Protein AF-A0A1Z8JKN3-F1 (afdb_monomer)

pLDDT: mean 80.65, std 16.64, range [41.56, 94.81]

Foldseek 3Di:
DDDDDDPPPDDPDPPPDDDDPDPPPVQFWEWEWDADDDQKIKTKIFRDDPVDDVVVVQVVCCVPVVWDWDWDADPVGGTMIITIDDCQVVVLVCCCPVVVDDSVRYHYYDD

Solvent-accessible surface area (backbone atoms only — not comparable to full-atom values): 7034 Å² total; per-residue (Å²): 142,84,89,80,87,82,81,81,84,75,79,80,72,88,74,84,70,84,84,76,100,59,85,81,72,81,70,46,28,38,38,37,50,44,78,72,55,91,92,41,33,32,25,36,42,32,48,68,63,86,89,54,62,59,72,58,52,52,53,49,50,33,68,75,67,75,36,62,71,49,80,46,80,40,97,86,67,39,65,27,42,39,33,57,34,87,46,68,69,60,51,53,48,46,39,37,72,76,70,64,45,57,72,89,46,51,47,80,45,70,128

Structure (mmCIF, N/CA/C/O backbone):
data_AF-A0A1Z8JKN3-F1
#
_entry.id   AF-A0A1Z8JKN3-F1
#
loop_
_atom_site.group_PDB
_atom_site.id
_atom_site.type_symbol
_atom_site.label_atom_id
_atom_site.label_alt_id
_atom_site.label_comp_id
_atom_site.label_asym_id
_atom_site.label_entity_id
_atom_site.label_seq_id
_atom_site.pdbx_PDB_ins_code
_atom_site.Cartn_x
_atom_site.Cartn_y
_atom_site.Cartn_z
_atom_site.occupancy
_atom_site.B_iso_or_equiv
_atom_site.auth_seq_id
_atom_site.auth_comp_id
_atom_site.auth_asym_id
_atom_site.auth_atom_id
_atom_site.pdbx_PDB_model_num
ATOM 1 N N . MET A 1 1 ? -42.272 -46.914 -25.763 1.00 51.94 1 MET A N 1
ATOM 2 C CA . MET A 1 1 ? -41.312 -47.593 -24.865 1.00 51.94 1 MET A CA 1
ATOM 3 C C . MET A 1 1 ? -39.934 -46.981 -25.051 1.00 51.94 1 MET A C 1
ATOM 5 O O . MET A 1 1 ? -39.329 -47.219 -26.086 1.00 51.94 1 MET A O 1
ATOM 9 N N . LYS A 1 2 ? -39.490 -46.172 -24.084 1.00 41.56 2 LYS A N 1
ATOM 10 C CA . LYS A 1 2 ? -38.125 -46.111 -23.528 1.00 41.56 2 LYS A CA 1
ATOM 11 C C . LYS A 1 2 ? -38.071 -44.920 -22.570 1.00 41.56 2 LYS A C 1
ATOM 13 O O . LYS A 1 2 ? -38.018 -43.765 -22.970 1.00 41.56 2 LYS A O 1
ATOM 18 N N . THR A 1 3 ? -38.210 -45.277 -21.305 1.00 44.25 3 THR A N 1
ATOM 19 C CA . THR A 1 3 ? -38.040 -44.470 -20.105 1.00 44.25 3 THR A CA 1
ATOM 20 C C . THR A 1 3 ? -36.564 -44.129 -19.939 1.00 44.25 3 THR A C 1
ATOM 22 O O . THR A 1 3 ? -35.748 -45.046 -19.964 1.00 44.25 3 THR A O 1
ATOM 25 N N . SER A 1 4 ? -36.239 -42.861 -19.700 1.00 50.34 4 SER A N 1
ATOM 26 C CA . SER A 1 4 ? -34.968 -42.467 -19.084 1.00 50.34 4 SER A CA 1
ATOM 27 C C . SER A 1 4 ? -35.235 -41.288 -18.159 1.00 50.34 4 SER A C 1
ATOM 29 O O . SER A 1 4 ? -35.359 -40.148 -18.595 1.00 50.34 4 SER A O 1
ATOM 31 N N . ILE A 1 5 ? -35.392 -41.600 -16.877 1.00 55.62 5 ILE A N 1
ATOM 32 C CA . ILE A 1 5 ? -35.475 -40.638 -15.783 1.00 55.62 5 ILE A CA 1
ATOM 33 C C . ILE A 1 5 ? -34.022 -40.330 -15.422 1.00 55.62 5 ILE A C 1
ATOM 35 O O . ILE A 1 5 ? -33.310 -41.219 -14.958 1.00 55.62 5 ILE A O 1
ATOM 39 N N . VAL A 1 6 ? -33.554 -39.113 -15.688 1.00 57.91 6 VAL A N 1
ATOM 40 C CA . VAL A 1 6 ? -32.228 -38.671 -15.244 1.00 57.91 6 VAL A CA 1
ATOM 41 C C . VAL A 1 6 ? -32.414 -38.018 -13.878 1.00 57.91 6 VAL A C 1
ATOM 43 O O . VAL A 1 6 ? -32.861 -36.879 -13.783 1.00 57.91 6 VAL A O 1
ATOM 46 N N . PHE A 1 7 ? -32.129 -38.767 -12.813 1.00 51.19 7 PHE A N 1
ATOM 47 C CA . PHE A 1 7 ? -31.994 -38.215 -11.467 1.00 51.19 7 PHE A CA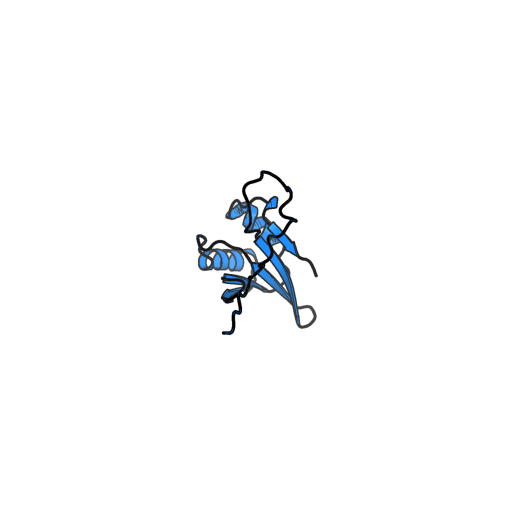 1
ATOM 48 C C . PHE A 1 7 ? -30.657 -37.470 -11.383 1.00 51.19 7 PHE A C 1
ATOM 50 O O . PHE A 1 7 ? -29.596 -38.089 -11.348 1.00 51.19 7 PHE A O 1
ATOM 57 N N . ASN A 1 8 ? -30.709 -36.139 -11.378 1.00 52.94 8 ASN A N 1
ATOM 58 C CA . ASN A 1 8 ? -29.556 -35.294 -11.093 1.00 52.94 8 ASN A CA 1
ATOM 59 C C . ASN A 1 8 ? -29.354 -35.227 -9.569 1.00 52.94 8 ASN A C 1
ATOM 61 O O . ASN A 1 8 ? -29.974 -34.405 -8.900 1.00 52.94 8 ASN A O 1
ATOM 65 N N . TYR A 1 9 ? -28.520 -36.110 -9.018 1.00 58.66 9 TYR A N 1
ATOM 66 C CA . TYR A 1 9 ? -28.013 -35.989 -7.648 1.00 58.66 9 TYR A CA 1
ATOM 67 C C . TYR A 1 9 ? -26.872 -34.963 -7.633 1.00 58.66 9 TYR A C 1
ATOM 69 O O . TYR A 1 9 ? -25.706 -35.307 -7.823 1.00 58.66 9 TYR A O 1
ATOM 77 N N . GLY A 1 10 ? -27.218 -33.688 -7.465 1.00 55.28 10 GLY A N 1
ATOM 78 C CA . GLY A 1 10 ? -26.257 -32.598 -7.318 1.00 55.28 10 GLY A CA 1
ATOM 79 C C . GLY A 1 10 ? -25.950 -32.328 -5.848 1.00 55.28 10 GLY A C 1
ATOM 80 O O . GLY A 1 10 ? -26.684 -31.578 -5.226 1.00 55.28 10 GLY A O 1
ATOM 81 N N . LEU A 1 11 ? -24.888 -32.966 -5.343 1.00 55.56 11 LEU A N 1
ATOM 82 C CA . LEU A 1 11 ? -24.127 -32.679 -4.115 1.00 55.56 11 LEU A CA 1
ATOM 83 C C . LEU A 1 11 ? -24.704 -31.614 -3.155 1.00 55.56 11 LEU A C 1
ATOM 85 O O . LEU A 1 11 ? -24.327 -30.442 -3.200 1.00 55.56 11 LEU A O 1
ATOM 89 N N . ASP A 1 12 ? -25.493 -32.060 -2.182 1.00 52.00 12 ASP A N 1
ATOM 90 C CA . ASP A 1 12 ? -25.591 -31.394 -0.886 1.00 52.00 12 ASP A CA 1
ATOM 91 C C . ASP A 1 12 ? -24.254 -31.601 -0.153 1.00 52.00 12 ASP A C 1
ATOM 93 O O . ASP A 1 12 ? -23.938 -32.712 0.272 1.00 52.00 12 ASP A O 1
ATOM 97 N N . ASN A 1 13 ? -23.422 -30.560 -0.062 1.00 59.72 13 ASN A N 1
ATOM 98 C CA . ASN A 1 13 ? -22.144 -30.608 0.657 1.00 59.72 13 ASN A CA 1
ATOM 99 C C . ASN A 1 13 ? -22.384 -30.854 2.166 1.00 59.72 13 ASN A C 1
ATOM 101 O O . ASN A 1 13 ? -22.869 -29.949 2.845 1.00 59.72 13 ASN A O 1
ATOM 105 N N . PRO A 1 14 ? -21.977 -32.004 2.744 1.00 57.56 14 PRO A N 1
ATOM 106 C CA . PRO A 1 14 ? -22.200 -32.326 4.159 1.00 57.56 14 PRO A CA 1
ATOM 107 C C . PRO A 1 14 ? -21.163 -31.691 5.108 1.00 57.56 14 PRO A C 1
ATOM 109 O O . PRO A 1 14 ? -21.117 -32.031 6.284 1.00 57.56 14 PRO A O 1
ATOM 112 N N . PHE A 1 15 ? -20.320 -30.785 4.602 1.00 54.53 15 PHE A N 1
ATOM 113 C CA . PHE A 1 15 ? -19.275 -30.080 5.358 1.00 54.53 15 PHE A CA 1
ATOM 114 C C . PHE A 1 15 ? -19.662 -28.645 5.749 1.00 54.53 15 PHE A C 1
ATOM 116 O O . PHE A 1 15 ? -18.803 -27.874 6.167 1.00 54.53 15 PHE A O 1
ATOM 123 N N . ALA A 1 16 ? -20.939 -28.271 5.649 1.00 56.56 16 ALA A N 1
ATOM 124 C CA . ALA A 1 16 ? -21.441 -27.008 6.195 1.00 56.56 16 ALA A CA 1
ATOM 125 C C . ALA A 1 16 ? -21.606 -27.075 7.732 1.00 56.56 16 ALA A C 1
ATOM 127 O O . ALA A 1 16 ? -22.635 -26.670 8.266 1.00 56.56 16 ALA A O 1
ATOM 128 N N . ASP A 1 17 ? -20.613 -27.635 8.432 1.00 48.00 17 ASP A N 1
ATOM 129 C CA . ASP A 1 17 ? -20.586 -27.748 9.888 1.00 48.00 17 ASP A CA 1
ATOM 130 C C . ASP A 1 17 ? -19.654 -26.679 10.482 1.00 48.00 17 ASP A C 1
ATOM 132 O O . ASP A 1 17 ? -18.431 -26.772 10.410 1.00 48.00 17 ASP A O 1
ATOM 136 N N . THR A 1 18 ? -20.312 -25.649 11.017 1.00 54.44 18 THR A N 1
ATOM 137 C CA . THR A 1 18 ? -19.964 -24.838 12.193 1.00 54.44 18 THR A CA 1
ATOM 138 C C . THR A 1 18 ? -18.584 -24.163 12.247 1.00 54.44 18 THR A C 1
ATOM 140 O O . THR A 1 18 ? -17.576 -24.762 12.617 1.00 54.44 18 THR A O 1
ATOM 143 N N . GLY A 1 19 ? -18.579 -22.844 12.014 1.00 44.50 19 GLY A N 1
ATOM 144 C CA . GLY A 1 19 ? -17.443 -21.957 12.275 1.00 44.50 19 GLY A CA 1
ATOM 145 C C . GLY A 1 19 ? -17.859 -20.490 12.419 1.00 44.50 19 GLY A C 1
ATOM 146 O O . GLY A 1 19 ? -17.769 -19.737 11.459 1.00 44.50 19 GLY A O 1
ATOM 147 N N . ASP A 1 20 ? -18.276 -20.144 13.637 1.00 44.28 20 ASP A N 1
ATOM 148 C CA . ASP A 1 20 ? -18.224 -18.824 14.283 1.00 44.28 20 ASP A CA 1
ATOM 149 C C . ASP A 1 20 ? -19.097 -17.655 13.773 1.00 44.28 20 ASP A C 1
ATOM 151 O O . ASP A 1 20 ? -18.906 -17.070 12.708 1.00 44.28 20 ASP A O 1
ATOM 155 N N . ASP A 1 21 ? -19.992 -17.230 14.672 1.00 48.81 21 ASP A N 1
ATOM 156 C CA . ASP A 1 21 ? -20.638 -15.920 14.744 1.00 48.81 21 ASP A CA 1
ATOM 157 C C . ASP A 1 21 ? -19.612 -14.762 14.832 1.00 48.81 21 ASP A C 1
ATOM 159 O O . ASP A 1 21 ? -19.374 -14.178 15.887 1.00 48.81 21 ASP A O 1
ATOM 163 N N . GLU A 1 22 ? -19.029 -14.354 13.711 1.00 47.75 22 GLU A N 1
ATOM 164 C CA . GLU A 1 22 ? -18.524 -12.992 13.507 1.00 47.75 22 GLU A CA 1
ATOM 165 C C . GLU A 1 22 ? -18.938 -12.593 12.095 1.00 47.75 22 GLU A C 1
ATOM 167 O O . GLU A 1 22 ? -18.402 -13.130 11.132 1.00 47.75 22 GLU A O 1
ATOM 172 N N . THR A 1 23 ? -19.908 -11.674 11.981 1.00 46.28 23 THR A N 1
ATOM 173 C CA . THR A 1 23 ? -20.324 -10.990 10.740 1.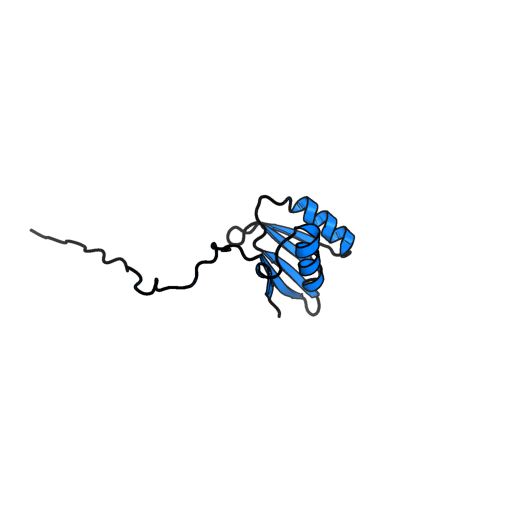00 46.28 23 THR A CA 1
ATOM 174 C C . THR A 1 23 ? -19.263 -11.095 9.655 1.00 46.28 23 THR A C 1
ATOM 176 O O .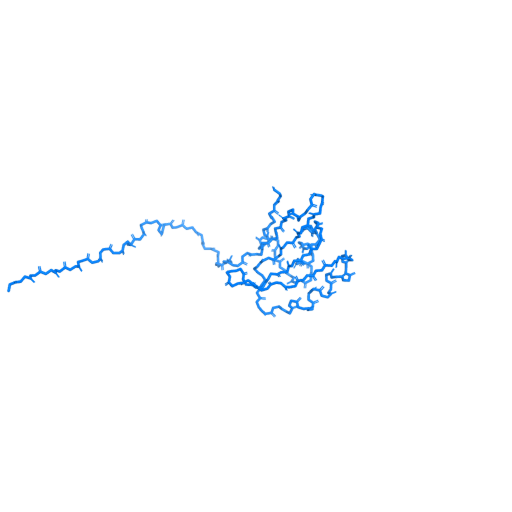 THR A 1 23 ? -18.224 -10.442 9.756 1.00 46.28 23 THR A O 1
ATOM 179 N N . GLU A 1 24 ? -19.537 -11.952 8.678 1.00 47.66 24 GLU A N 1
ATOM 180 C CA . GLU A 1 24 ? -18.720 -12.288 7.524 1.00 47.66 24 GLU A CA 1
ATOM 181 C C . GLU A 1 24 ? -17.960 -11.070 6.980 1.00 47.66 24 GLU A C 1
ATOM 183 O O . GLU A 1 24 ? -18.445 -10.3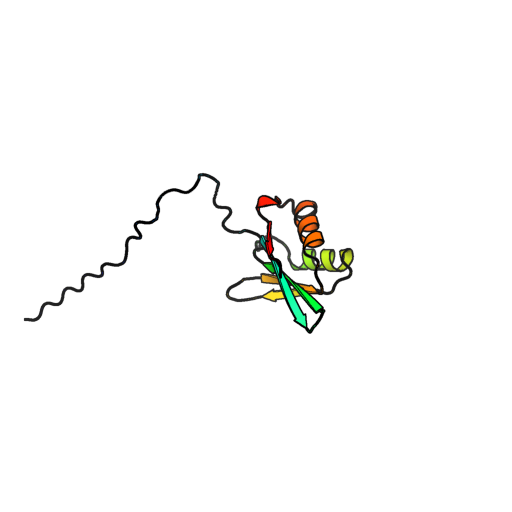28 6.126 1.00 47.66 24 GLU A O 1
ATOM 188 N N . VAL A 1 25 ? -16.727 -10.850 7.444 1.00 50.56 25 VAL A N 1
ATOM 189 C CA . VAL A 1 25 ? -15.805 -9.930 6.772 1.00 50.56 25 VAL A CA 1
ATOM 190 C C . VAL A 1 25 ? -15.182 -10.713 5.620 1.00 50.56 25 VAL A C 1
ATOM 192 O O . VAL A 1 25 ? -14.000 -11.043 5.628 1.00 50.56 25 VAL A O 1
ATOM 195 N N . THR A 1 26 ? -16.004 -11.081 4.639 1.00 56.59 26 THR A N 1
ATOM 196 C CA . THR A 1 26 ? -15.588 -11.839 3.446 1.00 56.59 26 THR A CA 1
ATOM 197 C C . THR A 1 26 ? -14.595 -11.058 2.583 1.00 56.59 26 THR A C 1
ATOM 199 O O . THR A 1 26 ? -13.818 -11.662 1.846 1.00 56.59 26 THR A O 1
ATOM 202 N N . ASN A 1 27 ? -14.515 -9.734 2.753 1.00 73.88 27 ASN A N 1
ATOM 203 C CA . ASN A 1 27 ? -13.588 -8.859 2.037 1.00 73.88 27 ASN A CA 1
ATOM 204 C C . ASN A 1 27 ? -12.398 -8.445 2.913 1.00 73.88 27 ASN A C 1
ATOM 206 O O . ASN A 1 27 ? -12.301 -7.311 3.389 1.00 73.88 27 ASN A O 1
ATOM 210 N N . TYR A 1 28 ? -11.467 -9.375 3.129 1.00 87.94 28 TYR A N 1
ATOM 211 C CA . TYR A 1 28 ? -10.142 -9.014 3.633 1.00 87.94 28 TYR A CA 1
ATOM 212 C C . TYR A 1 28 ? -9.387 -8.189 2.590 1.00 87.94 28 TYR A C 1
ATOM 214 O O . TYR A 1 28 ? -9.467 -8.445 1.390 1.00 87.94 28 TYR A O 1
ATOM 222 N N . ILE A 1 29 ? -8.578 -7.242 3.055 1.00 91.12 29 ILE A N 1
ATOM 223 C CA . ILE A 1 29 ? -7.658 -6.510 2.189 1.00 91.12 29 ILE A CA 1
ATOM 224 C C . ILE A 1 29 ? -6.349 -7.278 2.134 1.00 91.12 29 ILE A C 1
ATOM 226 O O . ILE A 1 29 ? -5.691 -7.495 3.156 1.00 91.12 29 ILE A O 1
ATOM 230 N N . HIS A 1 30 ? -5.952 -7.674 0.932 1.00 91.50 30 HIS A N 1
ATOM 231 C CA . HIS A 1 30 ? -4.724 -8.422 0.708 1.00 91.50 30 HIS A CA 1
ATOM 232 C C . HIS A 1 30 ? -3.629 -7.479 0.211 1.00 91.50 30 HIS A C 1
ATOM 234 O O . HIS A 1 30 ? -3.723 -6.914 -0.878 1.00 91.50 30 HIS A O 1
ATOM 240 N N . ILE A 1 31 ? -2.556 -7.347 0.990 1.00 94.00 31 ILE A N 1
ATOM 241 C CA . ILE A 1 31 ? -1.327 -6.666 0.573 1.00 94.00 31 ILE A CA 1
ATOM 242 C C . ILE A 1 31 ? -0.331 -7.751 0.184 1.00 94.00 31 ILE A C 1
ATOM 244 O O . ILE A 1 31 ? 0.146 -8.483 1.047 1.00 94.00 31 ILE A O 1
ATOM 248 N N . ARG A 1 32 ? -0.027 -7.875 -1.106 1.00 92.81 32 ARG A N 1
ATOM 249 C CA . ARG A 1 32 ? 0.917 -8.873 -1.628 1.00 92.81 32 ARG A CA 1
ATOM 250 C C . ARG A 1 32 ? 2.168 -8.199 -2.158 1.00 92.81 32 ARG A C 1
ATOM 252 O O . ARG A 1 32 ? 2.095 -7.103 -2.713 1.00 92.81 32 ARG A O 1
ATOM 259 N N . ILE A 1 33 ? 3.301 -8.875 -2.030 1.00 94.25 33 ILE A N 1
ATOM 260 C CA . ILE A 1 33 ? 4.551 -8.465 -2.664 1.00 94.25 33 ILE A CA 1
ATOM 261 C C . ILE A 1 33 ? 4.849 -9.433 -3.796 1.00 94.25 33 ILE A C 1
ATOM 263 O O . ILE A 1 33 ? 4.721 -10.641 -3.646 1.00 94.25 33 ILE A O 1
ATOM 267 N N . GLN A 1 34 ? 5.253 -8.888 -4.934 1.00 91.69 34 GLN A N 1
ATOM 268 C CA . GLN A 1 34 ? 5.689 -9.648 -6.092 1.00 91.69 34 GLN A CA 1
ATOM 269 C C . GLN A 1 34 ? 7.061 -9.154 -6.542 1.00 91.69 34 GLN A C 1
ATOM 271 O O . GLN A 1 34 ? 7.355 -7.956 -6.507 1.00 91.69 34 GLN A O 1
ATOM 276 N N . GLN A 1 35 ? 7.921 -10.061 -6.993 1.00 92.88 35 GLN A N 1
ATOM 277 C CA . GLN A 1 35 ? 9.191 -9.689 -7.606 1.00 92.88 35 GLN A CA 1
ATOM 278 C C . GLN A 1 35 ? 8.948 -9.291 -9.060 1.00 92.88 35 GLN A C 1
ATOM 280 O O . GLN A 1 35 ? 8.431 -10.079 -9.842 1.00 92.88 35 GLN A O 1
ATOM 285 N N . ARG A 1 36 ? 9.322 -8.065 -9.441 1.00 90.94 36 ARG A N 1
ATOM 286 C CA . ARG A 1 36 ? 9.178 -7.595 -10.824 1.00 90.94 36 ARG A CA 1
ATOM 287 C C . ARG A 1 36 ? 10.369 -7.992 -11.677 1.00 90.94 36 ARG A C 1
ATOM 289 O O . ARG A 1 36 ? 10.180 -8.526 -12.753 1.00 90.94 36 ARG A O 1
ATOM 296 N N . ASN A 1 37 ? 11.576 -7.636 -11.231 1.00 90.94 37 ASN A N 1
ATOM 297 C CA . ASN A 1 37 ? 12.833 -7.866 -11.952 1.00 90.94 37 ASN A CA 1
ATOM 298 C C . ASN A 1 37 ? 14.014 -7.792 -10.984 1.00 90.94 37 ASN A C 1
ATOM 300 O O . ASN A 1 37 ? 14.279 -6.719 -10.433 1.00 90.94 37 ASN A O 1
ATOM 304 N N . GLY A 1 38 ? 14.764 -8.883 -10.814 1.00 90.19 38 GLY A N 1
ATOM 305 C CA . GLY A 1 38 ? 15.930 -8.915 -9.926 1.00 90.19 38 GLY A CA 1
ATOM 306 C C . GLY A 1 38 ? 15.578 -8.394 -8.529 1.00 90.19 38 GLY A C 1
ATOM 307 O O . GLY A 1 38 ? 14.739 -8.961 -7.846 1.00 90.19 38 GLY A O 1
ATOM 308 N N . ARG A 1 39 ? 16.159 -7.268 -8.105 1.00 89.12 39 ARG A N 1
ATOM 309 C CA . ARG A 1 39 ? 15.868 -6.654 -6.791 1.00 89.12 39 ARG A CA 1
ATOM 310 C C . ARG A 1 39 ? 14.629 -5.747 -6.760 1.00 89.12 39 ARG A C 1
ATOM 312 O O . ARG A 1 39 ? 14.300 -5.209 -5.709 1.00 89.12 39 ARG A O 1
ATOM 319 N N . LYS A 1 40 ? 13.961 -5.517 -7.896 1.00 92.19 40 LYS A N 1
ATOM 320 C CA . LYS A 1 40 ? 12.767 -4.663 -7.978 1.00 92.19 40 LYS A CA 1
ATOM 321 C C . LYS A 1 40 ? 11.530 -5.460 -7.591 1.00 92.19 40 LYS A C 1
ATOM 323 O O . LYS A 1 40 ? 11.276 -6.514 -8.171 1.00 92.19 40 LYS A O 1
ATOM 328 N N . THR A 1 41 ? 10.735 -4.903 -6.691 1.00 93.50 41 THR A N 1
ATOM 329 C CA . THR A 1 41 ? 9.474 -5.477 -6.220 1.00 93.50 41 THR A CA 1
ATOM 330 C C . THR A 1 41 ? 8.288 -4.598 -6.595 1.00 93.50 41 THR A C 1
ATOM 332 O O . THR A 1 41 ? 8.433 -3.409 -6.897 1.00 93.50 41 THR A O 1
ATOM 335 N N . LEU A 1 42 ? 7.113 -5.210 -6.616 1.00 93.19 42 LEU A N 1
ATOM 336 C CA . LEU A 1 42 ? 5.816 -4.574 -6.746 1.00 93.19 42 LEU A CA 1
ATOM 337 C C . LEU A 1 42 ? 4.991 -4.951 -5.524 1.00 93.19 42 LEU A C 1
ATOM 339 O O . LEU A 1 42 ? 4.910 -6.124 -5.173 1.00 93.19 42 LEU A O 1
ATOM 343 N N . THR A 1 43 ? 4.370 -3.963 -4.898 1.00 94.38 43 THR A N 1
ATOM 344 C CA . THR A 1 43 ? 3.372 -4.200 -3.858 1.00 94.38 43 THR A CA 1
ATOM 345 C C . THR A 1 43 ? 1.993 -4.027 -4.481 1.00 94.38 43 THR A C 1
ATOM 347 O O . THR A 1 43 ? 1.722 -2.986 -5.077 1.00 94.38 43 THR A O 1
ATOM 350 N N . THR A 1 44 ? 1.130 -5.032 -4.369 1.00 92.94 44 THR A N 1
ATOM 351 C CA . THR A 1 44 ? -0.246 -4.990 -4.879 1.00 92.94 44 THR A CA 1
ATOM 352 C C . THR A 1 44 ? -1.234 -5.013 -3.725 1.00 92.94 44 THR A C 1
ATOM 354 O O . THR A 1 44 ? -1.120 -5.865 -2.843 1.00 92.94 44 THR A O 1
ATOM 357 N N . VAL A 1 45 ? -2.207 -4.107 -3.747 1.00 92.31 45 VAL A N 1
ATOM 358 C CA . VAL A 1 45 ? -3.284 -4.020 -2.755 1.00 92.31 45 VAL A CA 1
ATOM 359 C C . VAL A 1 45 ? -4.590 -4.427 -3.426 1.00 92.31 45 VAL A C 1
ATOM 361 O O . VAL A 1 45 ? -5.010 -3.776 -4.381 1.00 92.31 45 VAL A O 1
ATOM 364 N N . GLN A 1 46 ? -5.188 -5.511 -2.937 1.00 91.25 46 GLN A N 1
ATOM 365 C CA . GLN A 1 46 ? -6.420 -6.124 -3.445 1.00 91.25 46 GLN A CA 1
ATOM 366 C C . GLN A 1 46 ? -7.519 -6.061 -2.376 1.00 91.25 46 GLN A C 1
ATOM 368 O O . GLN A 1 46 ? -7.209 -6.075 -1.182 1.00 91.25 46 GLN A O 1
ATOM 373 N N . GLY A 1 47 ? -8.786 -6.050 -2.798 1.00 87.50 47 GLY A N 1
ATOM 374 C CA . GLY A 1 47 ? -9.938 -6.087 -1.886 1.00 87.50 47 GLY A CA 1
ATOM 375 C C . GLY A 1 47 ? -10.322 -4.730 -1.289 1.00 87.50 47 GLY A C 1
ATOM 376 O O . GLY A 1 47 ? -10.930 -4.677 -0.224 1.00 87.50 47 GLY A O 1
ATOM 377 N N . LEU A 1 48 ? -9.942 -3.624 -1.938 1.00 86.56 48 LEU A N 1
ATOM 378 C CA . LEU A 1 48 ? -10.472 -2.303 -1.597 1.00 86.56 48 LEU A CA 1
ATOM 379 C C . LEU A 1 48 ? -11.925 -2.209 -2.090 1.00 86.56 48 LEU A C 1
ATOM 381 O O . LEU A 1 48 ? -12.152 -2.492 -3.263 1.00 86.56 48 LEU A O 1
ATOM 385 N N . PRO A 1 49 ? -12.894 -1.820 -1.243 1.00 83.06 49 PRO A N 1
ATOM 386 C CA . PRO A 1 49 ? -14.272 -1.659 -1.689 1.00 83.06 49 PRO A CA 1
ATOM 387 C C . PRO A 1 49 ? -14.420 -0.435 -2.602 1.00 83.06 49 PRO A C 1
ATOM 389 O O . PRO A 1 49 ? -13.755 0.586 -2.402 1.00 83.06 49 PRO A O 1
ATOM 392 N N . ASP A 1 50 ? -15.338 -0.536 -3.565 1.00 81.06 50 ASP A N 1
ATOM 393 C CA . ASP A 1 50 ? -15.572 0.463 -4.623 1.00 81.06 50 ASP A CA 1
ATOM 394 C C . ASP A 1 50 ? -16.066 1.823 -4.097 1.00 81.06 50 ASP A C 1
ATOM 396 O O . ASP A 1 50 ? -16.041 2.827 -4.808 1.00 81.06 50 ASP A O 1
ATOM 400 N N . GLU A 1 51 ? -16.497 1.878 -2.834 1.00 84.69 51 GLU A N 1
ATOM 401 C CA . GLU A 1 51 ? -16.878 3.114 -2.145 1.00 84.69 51 GLU A CA 1
ATOM 402 C C . GLU A 1 51 ? -15.697 4.083 -1.984 1.00 84.69 51 GLU A C 1
ATOM 404 O O . GLU A 1 51 ? -15.884 5.297 -1.859 1.00 84.69 51 GLU A O 1
ATOM 409 N N . TYR A 1 52 ? -14.465 3.566 -1.983 1.00 84.75 52 TYR A N 1
ATOM 410 C CA . TYR A 1 52 ? -13.277 4.392 -1.854 1.00 84.75 52 TYR A CA 1
ATOM 411 C C . TYR A 1 52 ? -12.786 4.916 -3.204 1.00 84.75 52 TYR A C 1
ATOM 413 O O . TYR A 1 52 ? -12.495 4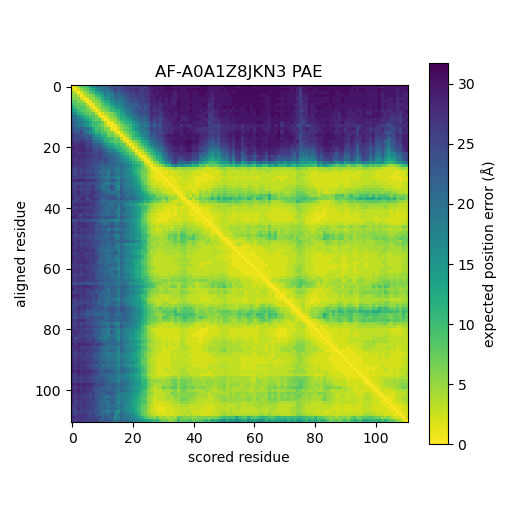.175 -4.138 1.00 84.75 52 TYR A O 1
ATOM 421 N N . ASP A 1 53 ? -12.531 6.224 -3.256 1.00 88.44 53 ASP A N 1
ATOM 422 C CA . ASP A 1 53 ? -11.876 6.867 -4.394 1.00 88.44 53 ASP A CA 1
ATOM 423 C C . ASP A 1 53 ? -10.402 6.427 -4.530 1.00 88.44 53 ASP A C 1
ATOM 425 O O . ASP A 1 53 ? -9.475 7.102 -4.052 1.00 88.44 53 ASP A O 1
ATOM 429 N N . LEU A 1 54 ? -10.151 5.341 -5.269 1.00 88.56 54 LEU A N 1
ATOM 430 C CA . LEU A 1 54 ? -8.799 4.816 -5.517 1.00 88.56 54 LEU A CA 1
ATOM 431 C C . LEU A 1 54 ? -7.857 5.869 -6.113 1.00 88.56 54 LEU A C 1
ATOM 433 O O . LEU A 1 54 ? -6.672 5.916 -5.786 1.00 88.56 54 LEU A O 1
ATOM 437 N N . LYS A 1 55 ? -8.375 6.770 -6.957 1.00 90.56 55 LYS A N 1
ATOM 438 C CA . LYS A 1 55 ? -7.594 7.868 -7.552 1.00 90.56 55 LYS A CA 1
ATOM 439 C C . LYS A 1 55 ? -7.071 8.848 -6.498 1.00 90.56 55 LYS A C 1
ATOM 441 O O . LYS A 1 55 ? -5.932 9.310 -6.610 1.00 90.56 55 LYS A O 1
ATOM 446 N N . LYS A 1 56 ? -7.881 9.176 -5.483 1.00 91.31 56 LYS A N 1
ATOM 447 C CA . LYS A 1 56 ? -7.473 10.067 -4.384 1.00 91.31 56 LYS A CA 1
ATOM 448 C C . LYS A 1 56 ? -6.455 9.365 -3.496 1.00 91.31 56 LYS A C 1
ATOM 450 O O . LYS A 1 56 ? -5.401 9.940 -3.233 1.00 91.31 56 LYS A O 1
ATOM 455 N N . ILE A 1 57 ? -6.725 8.111 -3.134 1.00 90.62 57 ILE A N 1
ATOM 456 C CA . ILE A 1 57 ? -5.812 7.271 -2.349 1.00 90.62 57 ILE A CA 1
ATOM 457 C C . ILE A 1 57 ? -4.446 7.184 -3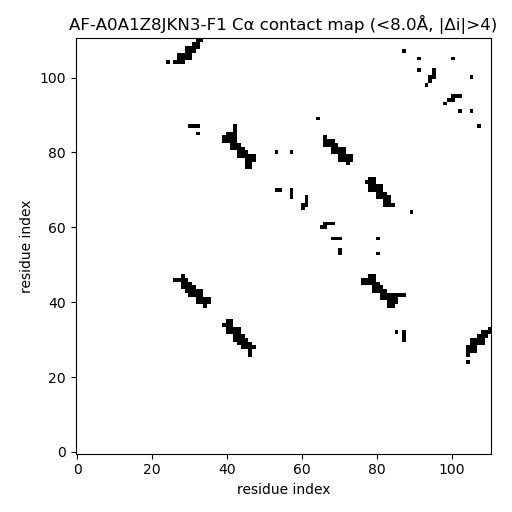.037 1.00 90.62 57 ILE A C 1
ATOM 459 O O . ILE A 1 57 ? -3.425 7.505 -2.435 1.00 90.62 57 ILE A O 1
ATOM 463 N N . LEU A 1 58 ? -4.419 6.869 -4.332 1.00 91.81 58 LEU A N 1
ATOM 464 C CA . LEU A 1 58 ? -3.187 6.780 -5.109 1.00 91.81 58 LEU A CA 1
ATOM 465 C C . LEU A 1 58 ? -2.421 8.112 -5.147 1.00 91.81 58 LEU A C 1
ATOM 467 O O . LEU A 1 58 ? -1.193 8.107 -5.097 1.00 91.81 58 LEU A O 1
ATOM 471 N N . LYS A 1 59 ? -3.108 9.260 -5.195 1.00 92.75 59 LYS A N 1
ATOM 472 C CA . LYS A 1 59 ? -2.455 10.578 -5.142 1.00 92.75 59 LYS A CA 1
ATOM 473 C C . LYS A 1 59 ? -1.780 10.833 -3.790 1.00 92.75 59 LYS A C 1
ATOM 475 O O . LYS A 1 59 ? -0.666 11.356 -3.772 1.00 92.75 59 LYS A O 1
ATOM 480 N N . VAL A 1 60 ? -2.428 10.460 -2.685 1.00 91.81 60 VAL A N 1
ATOM 481 C CA . VAL A 1 60 ? -1.868 10.603 -1.331 1.00 91.81 60 VAL A CA 1
ATOM 482 C C . VAL A 1 60 ? -0.672 9.671 -1.151 1.00 91.81 60 VAL A C 1
ATOM 484 O O . VAL A 1 60 ? 0.415 10.135 -0.828 1.00 91.81 60 VAL A O 1
ATOM 487 N N . ILE A 1 61 ? -0.831 8.395 -1.503 1.00 91.50 61 ILE A N 1
ATOM 488 C CA . ILE A 1 61 ? 0.218 7.368 -1.444 1.00 91.50 61 ILE A CA 1
ATOM 489 C C . ILE A 1 61 ? 1.456 7.775 -2.258 1.00 91.50 61 ILE A C 1
ATOM 491 O O . ILE A 1 61 ? 2.583 7.643 -1.783 1.00 91.50 61 ILE A O 1
ATOM 495 N N . LYS A 1 62 ? 1.276 8.317 -3.472 1.00 91.25 62 LYS A N 1
ATOM 496 C CA . LYS A 1 62 ? 2.395 8.819 -4.291 1.00 91.25 62 LYS A CA 1
ATOM 497 C C . LYS A 1 62 ? 3.145 9.963 -3.611 1.00 91.25 62 LYS A C 1
ATOM 499 O O . LYS A 1 62 ? 4.370 10.017 -3.699 1.00 91.25 62 LYS A O 1
ATOM 504 N N . LYS A 1 63 ? 2.421 10.874 -2.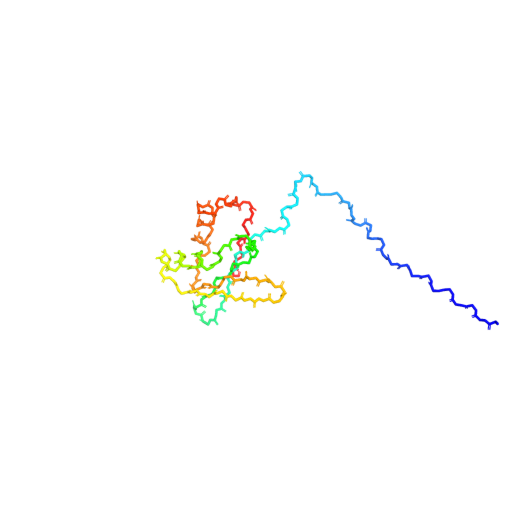952 1.00 91.62 63 LYS A N 1
ATOM 505 C CA . LYS A 1 63 ? 3.005 12.026 -2.253 1.00 91.62 63 LYS A CA 1
ATOM 506 C C . LYS A 1 63 ? 3.737 11.603 -0.978 1.00 91.62 63 LYS A C 1
ATOM 508 O O . LYS A 1 63 ? 4.817 12.115 -0.715 1.00 91.62 63 LYS A O 1
ATOM 513 N N . GLU A 1 64 ? 3.160 10.684 -0.215 1.00 89.88 64 GLU A N 1
ATOM 514 C CA . GLU A 1 64 ? 3.675 10.274 1.093 1.00 89.88 64 GLU A CA 1
ATOM 515 C C . GLU A 1 64 ? 4.843 9.292 0.983 1.00 89.88 64 GLU A C 1
ATOM 517 O O . GLU A 1 64 ? 5.850 9.433 1.671 1.00 89.88 64 GLU A O 1
ATOM 522 N N . PHE A 1 65 ? 4.756 8.323 0.068 1.00 88.75 65 PHE A N 1
ATOM 523 C CA . PHE A 1 65 ? 5.786 7.291 -0.066 1.00 88.75 65 PHE A CA 1
ATOM 524 C C . PHE A 1 65 ? 6.848 7.610 -1.115 1.00 88.75 65 PHE A C 1
ATOM 526 O O . PHE A 1 65 ? 7.780 6.821 -1.269 1.00 88.75 65 PHE A O 1
ATOM 533 N N . ALA A 1 66 ? 6.713 8.721 -1.852 1.00 89.69 66 ALA A N 1
ATOM 534 C CA . ALA A 1 66 ? 7.582 9.090 -2.976 1.00 89.69 66 ALA A CA 1
ATOM 535 C C . ALA A 1 66 ? 7.776 7.942 -3.994 1.00 89.69 66 ALA A C 1
ATOM 537 O O . ALA A 1 66 ? 8.826 7.796 -4.617 1.00 89.69 66 ALA A O 1
ATOM 538 N N . CYS A 1 67 ? 6.751 7.099 -4.143 1.00 90.88 67 CYS A N 1
ATOM 539 C CA . CYS A 1 67 ? 6.752 5.930 -5.016 1.00 90.88 67 CYS A CA 1
ATOM 540 C C . CYS A 1 67 ? 5.856 6.171 -6.227 1.00 90.88 67 CYS A C 1
ATOM 542 O O . CYS A 1 67 ? 4.867 6.900 -6.150 1.00 90.88 67 CYS A O 1
ATOM 544 N N . ASN A 1 68 ? 6.156 5.504 -7.342 1.00 92.44 68 ASN A N 1
ATOM 545 C CA . ASN A 1 68 ? 5.216 5.448 -8.454 1.00 92.44 68 ASN A CA 1
ATOM 546 C C . ASN A 1 68 ? 4.199 4.315 -8.239 1.00 92.44 68 ASN A C 1
ATOM 548 O O . ASN A 1 68 ? 4.488 3.306 -7.592 1.00 92.44 68 ASN A O 1
ATOM 552 N N . GLY A 1 69 ? 3.014 4.490 -8.812 1.00 92.94 69 GLY A N 1
ATOM 553 C CA . GLY A 1 69 ? 1.890 3.584 -8.659 1.00 92.94 69 GLY A CA 1
ATOM 554 C C . GLY A 1 69 ? 0.895 3.685 -9.801 1.00 92.94 69 GLY A C 1
ATOM 555 O O . GLY A 1 69 ? 0.779 4.740 -10.435 1.00 92.94 69 GLY A O 1
ATOM 556 N N . ASN A 1 70 ? 0.168 2.601 -10.036 1.00 93.19 70 ASN A N 1
ATOM 557 C CA . ASN A 1 70 ? -0.890 2.523 -11.029 1.00 93.19 70 ASN A CA 1
ATOM 558 C C . ASN A 1 70 ? -2.120 1.808 -10.461 1.00 93.19 70 ASN A C 1
ATOM 560 O O . ASN A 1 70 ? -1.984 0.963 -9.580 1.00 93.19 70 ASN A O 1
ATOM 564 N N . ILE A 1 71 ? -3.299 2.138 -10.983 1.00 92.56 71 ILE A N 1
ATOM 565 C CA . ILE A 1 71 ? -4.515 1.349 -10.763 1.00 92.56 71 ILE A CA 1
ATOM 566 C C . ILE A 1 71 ? -4.638 0.416 -11.961 1.00 92.56 71 ILE A C 1
ATOM 568 O O . ILE A 1 71 ? -4.607 0.870 -13.106 1.00 92.56 71 ILE A O 1
ATOM 572 N N . VAL A 1 72 ? -4.728 -0.878 -11.693 1.00 90.50 72 VAL A N 1
ATOM 573 C CA . VAL A 1 72 ? -4.944 -1.914 -12.699 1.00 90.50 72 VAL A CA 1
ATOM 574 C C . VAL A 1 72 ? -6.301 -2.526 -12.418 1.00 90.50 72 VAL A C 1
ATOM 576 O O . VAL A 1 72 ? -6.581 -2.894 -11.282 1.00 90.50 72 VAL A O 1
ATOM 579 N N . LYS A 1 73 ? -7.146 -2.584 -13.444 1.00 88.25 73 LYS A N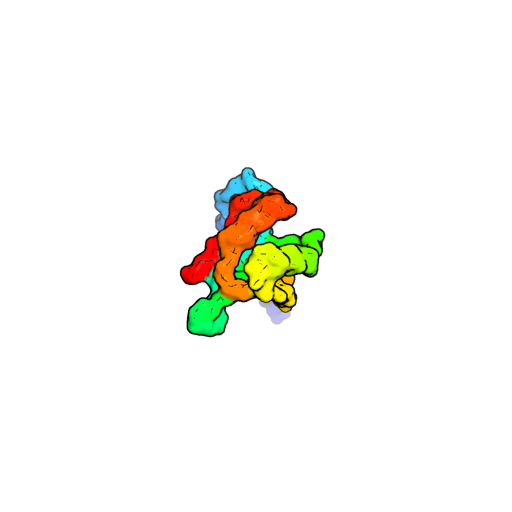 1
ATOM 580 C CA . LYS A 1 73 ? -8.425 -3.281 -13.371 1.00 88.25 73 LYS A CA 1
ATOM 581 C C . LYS A 1 73 ? -8.221 -4.681 -13.911 1.00 88.25 73 LYS A C 1
ATOM 583 O O . LYS A 1 73 ? -7.654 -4.827 -14.992 1.00 88.25 73 LYS A O 1
ATOM 588 N N . ASP A 1 74 ? -8.653 -5.655 -13.140 1.00 83.19 74 ASP A N 1
ATOM 589 C CA . ASP A 1 74 ? -8.588 -7.066 -13.469 1.00 83.19 74 ASP A CA 1
ATOM 590 C C . ASP A 1 74 ? -10.006 -7.638 -13.364 1.00 83.19 74 ASP A C 1
ATOM 592 O O . ASP A 1 74 ? -10.737 -7.291 -12.434 1.00 83.19 74 ASP A O 1
ATOM 596 N N . ASP A 1 75 ? -10.421 -8.453 -14.333 1.00 80.50 75 ASP A N 1
ATOM 597 C CA . ASP A 1 75 ? -11.784 -8.995 -14.383 1.00 80.50 75 ASP A CA 1
ATOM 598 C C . ASP A 1 75 ? -12.065 -9.987 -13.239 1.00 80.50 75 ASP A C 1
ATOM 600 O O . ASP A 1 75 ? -13.214 -10.128 -12.825 1.00 80.50 75 ASP A O 1
ATOM 604 N N . GLU A 1 76 ? -11.033 -10.641 -12.689 1.00 78.56 76 GLU A N 1
ATOM 605 C CA . GLU A 1 76 ? -11.178 -11.599 -11.585 1.00 78.56 76 GLU A CA 1
ATOM 606 C C . GLU A 1 76 ? -10.907 -10.961 -10.217 1.00 78.56 76 GLU A C 1
ATOM 608 O O . GLU A 1 76 ? -11.569 -11.282 -9.230 1.00 78.56 76 GLU A O 1
ATOM 613 N N . LEU A 1 77 ? -9.922 -10.061 -10.136 1.00 71.69 77 LEU A N 1
ATOM 614 C CA . LEU A 1 77 ? -9.457 -9.479 -8.866 1.00 71.69 77 LEU A CA 1
ATOM 615 C C . LEU A 1 77 ? -10.023 -8.080 -8.575 1.00 71.69 77 LEU A C 1
ATOM 617 O O . LEU A 1 77 ? -9.772 -7.533 -7.497 1.00 71.69 77 LEU A O 1
ATOM 621 N N . GLY A 1 78 ? -10.761 -7.499 -9.521 1.00 84.62 78 GLY A N 1
ATOM 622 C CA . GLY A 1 78 ? -11.327 -6.158 -9.428 1.00 84.62 78 GLY A CA 1
ATOM 623 C C . GLY A 1 78 ? -10.286 -5.052 -9.615 1.00 84.62 78 GLY A C 1
ATOM 624 O O . GLY A 1 78 ? -9.298 -5.186 -10.344 1.00 84.62 78 GLY A O 1
ATOM 625 N N . GLU A 1 79 ? -10.510 -3.907 -8.969 1.00 87.69 79 GLU A N 1
ATOM 626 C CA . GLU A 1 79 ? -9.580 -2.781 -9.034 1.00 87.69 79 GLU A CA 1
ATOM 627 C C . GLU A 1 79 ? -8.425 -2.953 -8.033 1.00 87.69 79 GLU A C 1
ATOM 629 O O . GLU A 1 79 ? -8.589 -2.901 -6.814 1.00 87.69 79 GLU A O 1
ATOM 634 N N . VAL A 1 80 ? -7.213 -3.127 -8.559 1.00 90.56 80 VAL A N 1
ATOM 635 C CA . VAL A 1 80 ? -5.996 -3.375 -7.782 1.00 90.56 80 VAL A CA 1
ATOM 636 C C . VAL A 1 80 ? -5.061 -2.175 -7.873 1.00 90.56 80 VAL A C 1
ATOM 638 O O . VAL A 1 80 ? -4.734 -1.683 -8.957 1.00 90.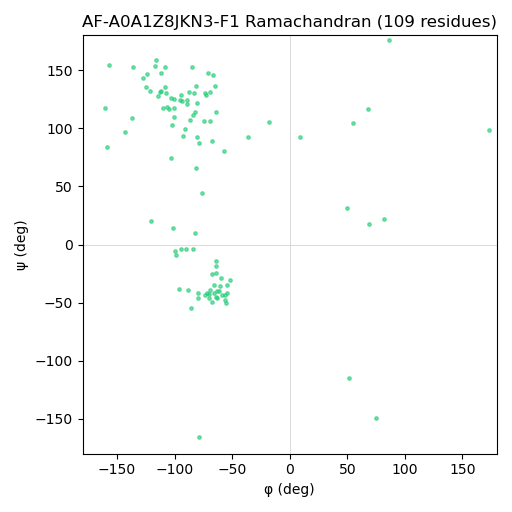56 80 VAL A O 1
ATOM 641 N N . ILE A 1 81 ? -4.546 -1.724 -6.728 1.00 92.88 81 ILE A N 1
ATOM 642 C CA . ILE A 1 81 ? -3.489 -0.708 -6.698 1.00 92.88 81 ILE A CA 1
ATOM 643 C C . ILE A 1 81 ? -2.133 -1.407 -6.740 1.00 92.88 81 ILE A C 1
ATOM 645 O O . ILE A 1 81 ? -1.817 -2.227 -5.881 1.00 92.88 81 ILE A O 1
ATOM 649 N N . GLN A 1 82 ? -1.302 -1.041 -7.711 1.00 93.12 82 GLN A N 1
ATOM 650 C CA . GLN A 1 82 ? 0.078 -1.497 -7.829 1.00 93.12 82 GLN A CA 1
ATOM 651 C C . GLN A 1 82 ? 1.041 -0.365 -7.476 1.00 93.12 82 GLN A C 1
ATOM 653 O O . GLN A 1 82 ? 0.945 0.733 -8.024 1.00 93.12 82 GLN A O 1
ATOM 658 N N . LEU A 1 83 ? 2.005 -0.636 -6.600 1.00 94.81 83 LEU A N 1
ATOM 659 C CA . LEU A 1 83 ? 3.038 0.303 -6.164 1.00 94.81 83 LEU A CA 1
ATOM 660 C C . LEU A 1 83 ? 4.429 -0.275 -6.407 1.00 94.81 83 LEU A C 1
ATOM 662 O O . LEU A 1 83 ? 4.640 -1.484 -6.323 1.00 94.81 83 LEU A O 1
ATOM 666 N N . GLN A 1 84 ? 5.389 0.594 -6.712 1.00 92.56 84 GLN A N 1
ATOM 667 C CA . GLN A 1 84 ? 6.785 0.198 -6.885 1.00 92.56 84 GLN A CA 1
ATOM 668 C C . GLN A 1 84 ? 7.501 0.070 -5.535 1.00 92.56 84 GLN A C 1
ATOM 670 O O . GLN A 1 84 ? 7.393 0.945 -4.677 1.00 92.56 84 GLN A O 1
ATOM 675 N N . GLY A 1 85 ? 8.288 -0.995 -5.385 1.00 92.38 85 GLY A N 1
ATOM 676 C CA . GLY A 1 85 ? 9.019 -1.308 -4.161 1.00 92.38 85 GLY A CA 1
ATOM 677 C C . GLY A 1 85 ? 8.194 -2.102 -3.150 1.00 92.38 85 GLY A C 1
ATOM 678 O O . GLY A 1 85 ? 7.009 -2.368 -3.356 1.00 92.38 85 GLY A O 1
ATOM 679 N N . ASP A 1 86 ? 8.846 -2.484 -2.053 1.00 91.88 86 ASP A N 1
ATOM 680 C CA . ASP A 1 86 ? 8.191 -3.068 -0.884 1.00 91.88 86 ASP A CA 1
ATOM 681 C C . ASP A 1 86 ? 7.738 -1.927 0.028 1.00 91.88 86 ASP A C 1
ATOM 683 O O . ASP A 1 86 ? 8.557 -1.253 0.652 1.00 91.88 86 ASP A O 1
ATOM 687 N N . GLN A 1 87 ? 6.428 -1.690 0.063 1.00 91.00 87 GLN A N 1
ATOM 688 C CA . GLN A 1 87 ? 5.812 -0.688 0.933 1.00 91.00 87 GLN A CA 1
ATOM 689 C C . GLN A 1 87 ? 4.793 -1.328 1.886 1.00 91.00 87 GLN A C 1
ATOM 691 O O . GLN A 1 87 ? 3.933 -0.624 2.411 1.00 91.00 87 GLN A O 1
ATOM 696 N N . ARG A 1 88 ? 4.863 -2.648 2.132 1.00 92.38 88 ARG A N 1
ATOM 697 C CA . ARG A 1 88 ? 3.807 -3.389 2.854 1.00 92.38 88 ARG A CA 1
ATOM 698 C C . ARG A 1 88 ? 3.475 -2.798 4.227 1.00 92.38 88 ARG A C 1
ATOM 700 O O . ARG A 1 88 ? 2.306 -2.665 4.574 1.00 92.38 88 ARG A O 1
ATOM 707 N N . LEU A 1 89 ? 4.505 -2.399 4.976 1.00 91.81 89 LEU A N 1
ATOM 708 C CA . LEU A 1 89 ? 4.361 -1.846 6.325 1.00 91.81 89 LEU A CA 1
ATOM 709 C C . LEU A 1 89 ? 3.723 -0.457 6.289 1.00 91.81 89 LEU A C 1
ATOM 711 O O . LEU A 1 89 ? 2.811 -0.177 7.058 1.00 91.81 89 LEU A O 1
ATOM 715 N N . LYS A 1 90 ? 4.155 0.384 5.345 1.00 92.25 90 LYS A N 1
ATOM 716 C CA . LYS A 1 90 ? 3.634 1.744 5.200 1.00 92.25 90 LYS A CA 1
ATOM 717 C C . LYS A 1 90 ? 2.189 1.754 4.716 1.00 92.25 90 LYS A C 1
ATOM 719 O O . LYS A 1 90 ? 1.386 2.534 5.205 1.00 92.25 90 LYS A O 1
ATOM 724 N N . ILE A 1 91 ? 1.840 0.860 3.787 1.00 92.12 91 ILE A N 1
ATOM 725 C CA . ILE A 1 91 ? 0.458 0.710 3.317 1.00 92.12 91 ILE A CA 1
ATOM 726 C C . ILE A 1 91 ? -0.436 0.230 4.457 1.00 92.12 91 ILE A C 1
ATOM 728 O O . ILE A 1 91 ? -1.514 0.781 4.642 1.00 92.12 91 ILE A O 1
ATOM 732 N N . MET A 1 92 ? 0.003 -0.762 5.239 1.00 91.38 92 MET A N 1
ATOM 733 C CA . MET A 1 92 ? -0.749 -1.223 6.408 1.00 91.38 92 MET A CA 1
ATOM 734 C C . MET A 1 92 ? -1.020 -0.068 7.378 1.00 91.38 92 MET A C 1
ATOM 736 O O . MET A 1 92 ? -2.150 0.105 7.825 1.00 91.38 92 MET A O 1
ATOM 740 N N . GLU A 1 93 ? 0.003 0.725 7.697 1.00 92.56 93 GLU A N 1
ATOM 741 C CA . GLU A 1 93 ? -0.130 1.871 8.593 1.00 92.56 93 GLU A CA 1
ATOM 742 C C . GLU A 1 93 ? -1.081 2.935 8.029 1.00 92.56 93 GLU A C 1
ATOM 744 O O . GLU A 1 93 ? -2.009 3.352 8.722 1.00 92.56 93 GLU A O 1
ATOM 749 N N . PHE A 1 94 ? -0.931 3.280 6.750 1.00 92.38 94 PHE A N 1
ATOM 750 C CA . PHE A 1 94 ? -1.807 4.209 6.041 1.00 92.38 94 PHE A CA 1
ATOM 751 C C . PHE A 1 94 ? -3.270 3.748 6.032 1.00 92.38 94 PHE A C 1
ATOM 753 O O . PHE A 1 94 ? -4.178 4.534 6.294 1.00 92.38 94 PHE A O 1
ATOM 760 N N . MET A 1 95 ? -3.528 2.461 5.793 1.00 90.06 95 MET A N 1
ATOM 761 C CA . MET A 1 95 ? -4.889 1.915 5.804 1.00 90.06 95 MET A CA 1
ATOM 762 C C . MET A 1 95 ? -5.533 1.975 7.192 1.00 90.06 95 MET A C 1
ATOM 764 O O . MET A 1 95 ? -6.730 2.233 7.309 1.00 90.06 95 MET A O 1
ATOM 768 N N . VAL A 1 96 ? -4.751 1.790 8.253 1.00 91.25 96 VAL A N 1
ATOM 769 C CA . VAL A 1 96 ? -5.257 1.894 9.626 1.00 91.25 96 VAL A CA 1
ATOM 770 C C . VAL A 1 96 ? -5.505 3.353 10.013 1.00 91.25 96 VAL A C 1
ATOM 772 O O . VAL A 1 96 ? -6.536 3.657 10.605 1.00 91.25 96 VAL A O 1
ATOM 775 N N . GLN A 1 97 ? -4.582 4.258 9.681 1.00 90.56 97 GLN A N 1
ATOM 776 C CA . GLN A 1 97 ? -4.640 5.659 10.107 1.00 90.56 97 GLN A CA 1
ATOM 777 C C . GLN A 1 97 ? -5.598 6.504 9.261 1.00 90.56 97 GLN A C 1
ATOM 779 O O . GLN A 1 97 ? -6.379 7.275 9.809 1.00 90.56 97 GLN A O 1
ATOM 784 N N . THR A 1 98 ? -5.540 6.382 7.934 1.00 87.06 98 THR A N 1
ATOM 785 C CA . THR A 1 98 ? -6.301 7.238 7.010 1.00 87.06 98 THR A CA 1
ATOM 786 C C . THR A 1 98 ? -7.686 6.682 6.705 1.00 87.06 98 THR A C 1
ATOM 788 O O . THR A 1 98 ? -8.639 7.448 6.606 1.00 87.06 98 THR A O 1
ATOM 791 N N . LEU A 1 99 ? -7.808 5.360 6.548 1.00 84.12 99 LEU A N 1
ATOM 792 C CA . LEU A 1 99 ? -9.073 4.709 6.182 1.00 84.12 99 LEU A CA 1
ATOM 793 C C . LEU A 1 99 ? -9.810 4.115 7.393 1.00 84.12 99 LEU A C 1
ATOM 795 O O . LEU A 1 99 ? -10.950 3.683 7.255 1.00 84.12 99 LEU A O 1
ATOM 799 N N . GLY A 1 100 ? -9.183 4.084 8.576 1.00 86.19 100 GLY A N 1
ATOM 800 C CA . GLY A 1 100 ? -9.792 3.538 9.794 1.00 86.19 100 GLY A CA 1
ATOM 801 C C . GLY A 1 100 ? -9.993 2.020 9.762 1.00 86.19 100 GLY A C 1
ATOM 802 O O . GLY A 1 100 ? -10.770 1.477 10.550 1.00 86.19 100 GLY A O 1
ATOM 803 N N . ILE A 1 101 ? -9.313 1.314 8.855 1.00 87.31 101 ILE A N 1
ATOM 804 C CA . ILE A 1 101 ? -9.470 -0.131 8.694 1.00 87.31 101 ILE A CA 1
ATOM 805 C C . ILE A 1 101 ? -8.796 -0.843 9.869 1.00 87.31 101 ILE A C 1
ATOM 807 O O . ILE A 1 101 ? -7.636 -0.592 10.206 1.00 87.31 101 ILE A O 1
ATOM 811 N N . LYS A 1 102 ? -9.509 -1.781 10.500 1.00 88.81 102 LYS A N 1
ATOM 812 C CA . LYS A 1 102 ? -8.946 -2.591 11.586 1.00 88.81 102 LYS A CA 1
ATOM 813 C C . LYS A 1 102 ? -7.813 -3.464 11.046 1.00 88.81 102 LYS A C 1
ATOM 815 O O . LYS A 1 102 ? -7.982 -4.150 10.043 1.00 88.81 102 LYS A O 1
ATOM 820 N N . LYS A 1 103 ? -6.697 -3.543 11.781 1.00 88.06 103 LYS A N 1
ATOM 821 C CA . LYS A 1 103 ? -5.552 -4.418 11.443 1.00 88.06 103 LYS A CA 1
ATOM 822 C C . LYS A 1 103 ? -5.952 -5.879 11.204 1.00 88.06 103 LYS A C 1
ATOM 824 O O . LYS A 1 103 ? -5.330 -6.542 10.388 1.00 88.06 103 LYS A O 1
ATOM 829 N N . LYS A 1 104 ? -7.005 -6.357 11.880 1.00 88.50 104 LYS A N 1
ATOM 830 C CA . LYS A 1 104 ? -7.569 -7.706 11.707 1.00 88.50 104 LYS A CA 1
ATOM 831 C C . LYS A 1 104 ? -8.049 -7.982 10.274 1.00 88.50 104 LYS A C 1
ATOM 833 O O . LYS A 1 104 ? -8.005 -9.123 9.835 1.00 88.50 104 LYS A O 1
ATOM 838 N N . ASN A 1 105 ? -8.460 -6.944 9.545 1.00 88.62 105 ASN A N 1
ATOM 839 C CA . ASN A 1 105 ? -9.019 -7.057 8.198 1.00 88.62 105 ASN A CA 1
ATOM 840 C C . ASN A 1 105 ? -7.934 -6.978 7.109 1.00 88.62 105 ASN A C 1
ATOM 842 O O . ASN A 1 105 ? -8.240 -7.125 5.929 1.00 88.62 105 ASN A O 1
ATOM 846 N N . ILE A 1 106 ? -6.671 -6.744 7.484 1.00 91.25 106 ILE A N 1
ATOM 847 C CA . ILE A 1 106 ? -5.549 -6.599 6.554 1.00 91.25 106 ILE A CA 1
ATOM 848 C C . ILE A 1 106 ? -4.682 -7.856 6.632 1.00 91.25 106 ILE A C 1
ATOM 850 O O . ILE A 1 106 ? -4.091 -8.153 7.670 1.00 91.25 106 ILE A O 1
ATOM 854 N N . LYS A 1 107 ? -4.563 -8.577 5.516 1.00 92.06 107 LYS A N 1
ATOM 855 C CA . LYS A 1 107 ? -3.677 -9.737 5.375 1.00 92.06 107 LYS A CA 1
ATOM 856 C C . LYS A 1 107 ? -2.458 -9.353 4.544 1.00 92.06 107 LYS A C 1
ATOM 858 O O . LYS A 1 107 ? -2.576 -9.025 3.363 1.00 92.06 107 LYS A O 1
ATOM 863 N N . ILE A 1 108 ? -1.280 -9.407 5.162 1.00 93.12 108 ILE A N 1
ATOM 864 C CA . ILE A 1 108 ? -0.001 -9.159 4.489 1.00 93.12 108 ILE A CA 1
ATOM 865 C C . ILE A 1 108 ? 0.573 -10.496 4.028 1.00 93.12 108 ILE A C 1
ATOM 867 O O . ILE A 1 108 ? 0.796 -11.393 4.837 1.00 93.12 108 ILE A O 1
ATOM 871 N N . HIS A 1 109 ? 0.843 -10.603 2.732 1.00 90.50 109 HIS A N 1
ATOM 872 C CA . HIS A 1 109 ? 1.490 -11.750 2.106 1.00 90.50 109 HIS A CA 1
ATOM 873 C C . HIS A 1 109 ? 2.946 -11.389 1.822 1.00 90.50 109 HIS A C 1
ATOM 875 O O . HIS A 1 109 ? 3.235 -10.343 1.231 1.00 90.50 109 HIS A O 1
ATOM 881 N N . GLY A 1 110 ? 3.852 -12.232 2.311 1.00 85.62 110 GLY A N 1
ATOM 882 C CA . GLY A 1 110 ? 5.290 -12.094 2.109 1.00 85.62 110 GLY A CA 1
ATOM 883 C C . GLY A 1 110 ? 5.754 -12.570 0.733 1.00 85.62 110 GLY A C 1
ATOM 884 O O . GLY A 1 110 ? 4.949 -12.740 -0.180 1.00 85.62 110 GLY A O 1
ATOM 885 N N . PHE A 1 111 ? 7.071 -12.738 0.628 1.00 76.81 111 PHE A N 1
ATOM 886 C CA . PHE A 1 111 ? 7.732 -13.427 -0.479 1.00 76.81 111 PHE A CA 1
ATOM 887 C C . PHE A 1 111 ? 7.558 -14.939 -0.368 1.00 76.81 111 PHE A C 1
ATOM 889 O O . PHE A 1 111 ? 7.544 -15.422 0.789 1.00 76.81 111 PHE A O 1
#

InterPro domains:
  IPR001950 SUI1 domain [PF01253] (27-102)
  IPR001950 SUI1 domain [PS50296] (29-99)
  IPR005874 Eukaryotic translation initiation factor SUI1 [PIRSF004499] (8-111)
  IPR005874 Eukaryotic translation initiation factor SUI1 [TIGR01160] (8-111)
  IPR005874 Eukaryotic translation initiation factor SUI1 [cd11566] (27-110)
  IPR036877 SUI1 domain superfamily [SSF55159] (22-111)

Mean predicted aligned error: 11.59 Å

Sequence (111 aa):
MKTSIVFNYGLDNPFADTGDDETEVTNYIHIRIQQRNGRKTLTTVQGLPDEYDLKKILKVIKKEFACNGNIVKDDELGEVIQLQGDQRLKIMEFMVQTLGIKKKNIKIHGF

Secondary structure (DSSP, 8-state):
-------------TT------S-----PEEEEEEEEETTEEEEEEE---TTS-HHHHHHHHHHHH---EEEEEETTTEEEEEEES--HHHHHHHHHHTS---GGGEEEE--

Radius of gyration: 20.6 Å; Cα contacts (8 Å, |Δi|>4): 140; chains: 1; bounding box: 57×60×40 Å

Nearest PDB structures (foldseek):
  4uer-assembly1_F  TM=9.572E-01  e=1.163E-12  Lachancea kluyveri
  2rvh-assembly1_A  TM=7.137E-01  e=3.727E-15  Saccharomyces cerevisiae S288C
  8ppk-assembly1_p  TM=9.482E-01  e=4.244E-11  Homo sapiens
  6zp4-assembly1_Z  TM=7.634E-01  e=3.512E-11  Homo sapiens
  4v5o-assembly2_BF  TM=9.287E-01  e=1.872E-09  Tetrahymena thermophila

Organism: Pichia kudriavzevii (NCBI:txid4909)